Protein AF-A0A269PH01-F1 (afdb_monomer_lite)

Secondary structure (DSSP, 8-state):
--HHHHHHHHHHSTT-EEEEEETTEEEEE-SS-EEEEEE-SSSEEEEEE-TTS-EEEEEEE-SSHHHHHHHHHHT--

Structure (mmCIF, N/CA/C/O backbone):
data_AF-A0A269PH01-F1
#
_entry.id   AF-A0A269PH01-F1
#
loop_
_atom_site.group_PDB
_atom_site.id
_atom_site.type_symbol
_atom_site.label_atom_id
_atom_site.label_alt_id
_atom_site.label_comp_id
_atom_site.label_asym_id
_atom_site.label_entity_id
_atom_site.label_seq_id
_atom_site.pdbx_PDB_ins_code
_atom_site.Cartn_x
_atom_site.Cartn_y
_atom_site.Cartn_z
_atom_site.occupancy
_atom_site.B_iso_or_equiv
_atom_site.auth_seq_id
_atom_site.auth_comp_id
_atom_site.auth_asym_id
_atom_site.auth_atom_id
_atom_site.pdbx_PDB_model_num
ATOM 1 N N . MET A 1 1 ? 11.357 1.839 -9.411 1.00 58.00 1 MET A N 1
ATOM 2 C CA . MET A 1 1 ? 11.140 2.341 -8.033 1.00 58.00 1 MET A CA 1
ATOM 3 C C . MET A 1 1 ? 10.740 1.147 -7.172 1.00 58.00 1 MET A C 1
ATOM 5 O O . MET A 1 1 ? 10.009 0.300 -7.655 1.00 58.00 1 MET A O 1
ATOM 9 N N . ASP A 1 2 ? 11.345 0.982 -5.995 1.00 70.88 2 ASP A N 1
ATOM 10 C CA . ASP A 1 2 ? 11.339 -0.293 -5.255 1.00 70.88 2 ASP A CA 1
ATOM 11 C C . ASP A 1 2 ? 10.221 -0.334 -4.196 1.00 70.88 2 ASP A C 1
ATOM 13 O O . ASP A 1 2 ? 10.084 0.587 -3.383 1.00 70.88 2 ASP A O 1
ATOM 17 N N . PHE A 1 3 ? 9.453 -1.427 -4.164 1.00 74.81 3 PHE A N 1
ATOM 18 C CA . PHE A 1 3 ? 8.468 -1.716 -3.122 1.00 74.81 3 PHE A CA 1
ATOM 19 C C . PHE A 1 3 ? 9.060 -1.657 -1.707 1.00 74.81 3 PHE A C 1
ATOM 21 O O . PHE A 1 3 ? 8.346 -1.301 -0.771 1.00 74.81 3 PHE A O 1
ATOM 28 N N . GLN A 1 4 ? 10.354 -1.929 -1.521 1.00 76.75 4 GLN A N 1
ATOM 29 C CA . GLN A 1 4 ? 11.027 -1.770 -0.225 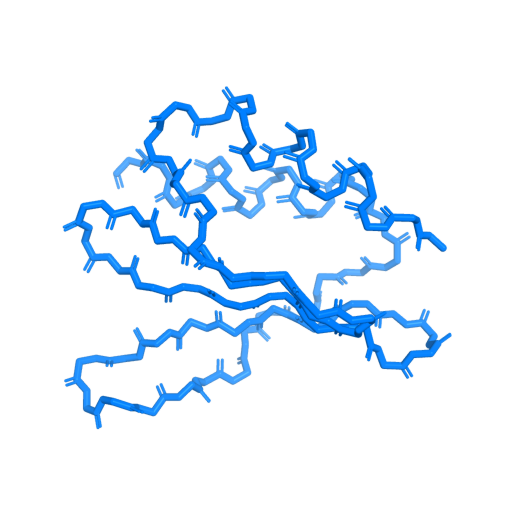1.00 76.75 4 GLN A CA 1
ATOM 30 C C . GLN A 1 4 ? 10.936 -0.339 0.323 1.00 76.75 4 GLN A C 1
ATOM 32 O O . GLN A 1 4 ? 10.734 -0.148 1.522 1.00 76.75 4 GLN A O 1
ATOM 37 N N . LEU A 1 5 ? 11.006 0.676 -0.539 1.00 75.12 5 LEU A N 1
ATOM 38 C CA . LEU A 1 5 ? 10.916 2.081 -0.125 1.00 75.12 5 LEU A CA 1
ATOM 39 C C . LEU A 1 5 ? 9.487 2.443 0.290 1.00 75.12 5 LEU A C 1
ATOM 41 O O . LEU A 1 5 ? 9.285 3.129 1.291 1.00 75.12 5 LEU A O 1
ATOM 45 N N . ILE A 1 6 ? 8.496 1.907 -0.424 1.00 76.19 6 ILE A N 1
ATOM 46 C CA . ILE A 1 6 ? 7.073 2.050 -0.090 1.00 76.19 6 ILE A CA 1
ATOM 47 C C . ILE A 1 6 ? 6.779 1.382 1.258 1.00 76.19 6 ILE A C 1
ATOM 49 O O . ILE A 1 6 ? 6.102 1.964 2.104 1.00 76.19 6 ILE A O 1
ATOM 53 N N . LYS A 1 7 ? 7.351 0.201 1.515 1.00 81.25 7 LYS A N 1
ATOM 54 C CA . LYS A 1 7 ? 7.232 -0.475 2.816 1.00 81.25 7 LYS A CA 1
ATOM 55 C C . LYS A 1 7 ? 7.818 0.346 3.944 1.00 81.25 7 LYS A C 1
ATOM 57 O O . LYS A 1 7 ? 7.185 0.460 4.988 1.00 81.25 7 LYS A O 1
ATOM 62 N N . THR A 1 8 ? 8.995 0.924 3.738 1.00 80.31 8 THR A N 1
ATOM 63 C CA . THR A 1 8 ? 9.627 1.797 4.730 1.00 80.31 8 THR A CA 1
ATOM 64 C C . THR A 1 8 ? 8.749 3.015 5.019 1.00 80.31 8 THR A C 1
ATOM 66 O O . THR A 1 8 ? 8.484 3.297 6.183 1.00 80.31 8 THR A O 1
ATOM 69 N N . ALA A 1 9 ? 8.198 3.668 3.991 1.00 76.81 9 ALA A N 1
ATOM 70 C CA . ALA A 1 9 ? 7.263 4.787 4.147 1.00 76.81 9 ALA A CA 1
ATOM 71 C C . ALA A 1 9 ? 6.005 4.415 4.955 1.00 76.81 9 ALA A C 1
ATOM 73 O O . ALA A 1 9 ? 5.593 5.161 5.845 1.00 76.81 9 ALA A O 1
ATOM 74 N N . ILE A 1 10 ? 5.417 3.246 4.679 1.00 78.38 10 ILE A N 1
ATOM 75 C CA . ILE A 1 10 ? 4.247 2.742 5.412 1.00 78.38 10 ILE A CA 1
ATOM 76 C C . ILE A 1 10 ? 4.621 2.430 6.867 1.00 78.38 10 ILE A C 1
ATOM 78 O O . ILE A 1 10 ? 3.928 2.872 7.775 1.00 78.38 10 ILE A O 1
ATOM 82 N N . LYS A 1 11 ? 5.733 1.720 7.099 1.00 78.62 11 LYS A N 1
ATOM 83 C CA . LYS A 1 11 ? 6.181 1.295 8.438 1.00 78.62 11 LYS A CA 1
ATOM 84 C C . LYS A 1 11 ? 6.623 2.451 9.335 1.00 78.62 11 LYS A C 1
ATOM 86 O O . LYS A 1 11 ? 6.459 2.358 10.546 1.00 78.62 11 LYS A O 1
ATOM 91 N N . ILE A 1 12 ? 7.171 3.527 8.764 1.00 77.62 12 ILE A N 1
ATOM 92 C CA . ILE A 1 12 ? 7.503 4.751 9.513 1.00 77.62 12 ILE A CA 1
ATOM 93 C C . ILE A 1 12 ? 6.237 5.374 10.116 1.00 77.62 12 ILE A C 1
ATOM 95 O O . ILE A 1 12 ? 6.301 6.018 11.162 1.00 77.62 12 ILE A O 1
ATOM 99 N N . ASN A 1 13 ? 5.078 5.175 9.486 1.00 69.06 13 ASN A N 1
ATOM 100 C CA . ASN A 1 13 ? 3.814 5.688 9.979 1.00 69.06 13 ASN A CA 1
ATOM 101 C C . ASN A 1 13 ? 3.100 4.614 10.816 1.00 69.06 13 ASN A C 1
ATOM 103 O O . ASN A 1 13 ? 2.362 3.784 10.292 1.00 69.06 13 ASN A O 1
ATOM 107 N N . SER A 1 14 ? 3.323 4.646 12.132 1.00 63.84 14 SER A N 1
ATOM 108 C CA . SER A 1 14 ? 2.885 3.636 13.116 1.00 63.84 14 SER A CA 1
ATOM 109 C C . SER A 1 14 ? 1.383 3.316 13.125 1.00 63.84 14 SER A C 1
ATOM 111 O O . SER A 1 14 ? 0.971 2.294 13.668 1.00 63.84 14 SER A O 1
ATOM 113 N N . SER A 1 15 ? 0.558 4.162 12.509 1.00 78.44 15 SER A N 1
ATOM 114 C CA . SER A 1 15 ? -0.880 3.948 12.335 1.00 78.44 15 SER A CA 1
ATOM 115 C C . SER A 1 15 ? -1.234 2.971 11.206 1.00 78.44 15 SER A C 1
ATOM 117 O O . SER A 1 15 ? -2.389 2.552 11.115 1.00 78.44 15 SER A O 1
ATOM 119 N N . HIS A 1 16 ? -0.277 2.605 10.347 1.00 81.00 16 HIS A N 1
ATOM 120 C CA . HIS A 1 16 ? -0.503 1.768 9.173 1.00 81.00 16 HIS A CA 1
ATOM 121 C C . HIS A 1 16 ? 0.169 0.395 9.316 1.00 81.00 16 HIS A C 1
ATOM 123 O O . HIS A 1 16 ? 1.374 0.275 9.518 1.00 81.00 16 HIS A O 1
ATOM 129 N N . LEU A 1 17 ? -0.623 -0.663 9.151 1.00 86.38 17 LEU A N 1
ATOM 130 C CA . LEU A 1 17 ? -0.196 -2.057 9.188 1.00 86.38 17 LEU A CA 1
ATOM 131 C C . LEU A 1 17 ? -0.276 -2.668 7.788 1.00 86.38 17 LEU A C 1
ATOM 133 O O . LEU A 1 17 ? -1.343 -2.675 7.169 1.00 86.38 17 LEU A O 1
ATOM 137 N N . ILE A 1 18 ? 0.829 -3.238 7.310 1.00 87.06 18 ILE A N 1
ATOM 138 C CA . ILE A 1 18 ? 0.841 -4.026 6.073 1.00 87.06 18 ILE A CA 1
ATOM 139 C C . ILE A 1 18 ? 0.109 -5.348 6.316 1.00 87.06 18 ILE A C 1
ATOM 141 O O . ILE A 1 18 ? 0.352 -6.040 7.300 1.00 87.06 18 ILE A O 1
ATOM 145 N N . THR A 1 19 ? -0.814 -5.678 5.418 1.00 87.38 19 THR A N 1
ATOM 146 C CA . THR A 1 19 ? -1.696 -6.853 5.520 1.00 87.38 19 THR A CA 1
ATOM 147 C C . THR A 1 19 ? -1.403 -7.924 4.479 1.00 87.38 19 THR A C 1
ATOM 149 O O . THR A 1 19 ? -1.715 -9.085 4.712 1.00 87.38 19 THR A O 1
ATOM 152 N N . SER A 1 20 ? -0.844 -7.551 3.328 1.00 86.62 20 SER A N 1
ATOM 153 C CA . SER A 1 20 ? -0.502 -8.475 2.246 1.00 86.62 20 SER A CA 1
ATOM 154 C C . SER A 1 20 ? 0.486 -7.796 1.298 1.00 86.62 20 SER A C 1
ATOM 156 O O . SER A 1 20 ? 0.403 -6.586 1.072 1.00 86.62 20 SER A O 1
ATOM 158 N N . GLU A 1 21 ? 1.430 -8.575 0.778 1.00 87.56 21 GLU A N 1
ATOM 159 C CA . GLU A 1 21 ? 2.432 -8.147 -0.197 1.00 87.56 21 GLU A CA 1
ATOM 160 C C . GLU A 1 21 ? 2.468 -9.173 -1.334 1.00 87.56 21 GLU A C 1
ATOM 162 O O . GLU A 1 21 ? 2.627 -10.365 -1.081 1.00 87.56 21 GLU A O 1
ATOM 167 N N . ASP A 1 22 ? 2.351 -8.694 -2.567 1.00 84.25 22 ASP A N 1
ATOM 168 C CA . ASP A 1 22 ? 2.508 -9.455 -3.803 1.00 84.25 22 ASP A CA 1
ATOM 169 C C . ASP A 1 22 ? 3.608 -8.809 -4.658 1.00 84.25 22 ASP A C 1
ATOM 171 O O . ASP A 1 22 ? 4.010 -7.668 -4.429 1.00 84.25 22 ASP A O 1
ATOM 175 N N . LYS A 1 23 ? 4.055 -9.500 -5.715 1.00 79.88 23 LYS A N 1
ATOM 176 C CA . LYS A 1 23 ? 5.099 -8.999 -6.634 1.00 79.88 23 LYS A CA 1
ATOM 177 C C . LYS A 1 23 ? 4.802 -7.624 -7.247 1.00 79.88 23 LYS A C 1
ATOM 179 O O . LYS A 1 23 ? 5.729 -6.954 -7.679 1.00 79.88 23 LYS A O 1
ATOM 184 N N . GLN A 1 24 ? 3.529 -7.240 -7.320 1.00 83.12 24 GLN A N 1
ATOM 185 C CA . GLN A 1 24 ? 3.067 -5.995 -7.936 1.00 83.12 24 GLN A CA 1
ATOM 186 C C . GLN A 1 24 ? 2.126 -5.198 -7.031 1.00 83.12 24 GLN A C 1
ATOM 188 O O . GLN A 1 24 ? 1.550 -4.212 -7.485 1.00 83.12 24 GLN A O 1
ATOM 193 N N . SER A 1 25 ? 1.929 -5.583 -5.765 1.00 85.19 25 SER A N 1
ATOM 194 C CA . SER A 1 25 ? 1.085 -4.782 -4.877 1.00 85.19 25 SER A CA 1
ATOM 195 C C . SER A 1 25 ? 1.427 -4.914 -3.399 1.00 85.19 25 SER A C 1
ATOM 197 O O . SER A 1 25 ? 1.84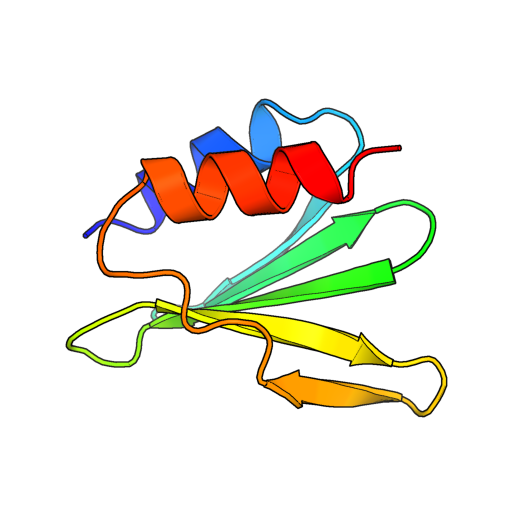5 -5.967 -2.933 1.00 85.19 25 SER A O 1
ATOM 199 N N . ILE A 1 26 ? 1.201 -3.846 -2.640 1.00 87.38 26 ILE A N 1
ATOM 200 C CA . ILE A 1 26 ? 1.234 -3.838 -1.178 1.00 87.38 26 ILE A CA 1
ATOM 201 C C . ILE A 1 26 ? -0.132 -3.393 -0.688 1.00 87.38 26 ILE A C 1
ATOM 203 O O . ILE A 1 26 ? -0.577 -2.288 -0.992 1.00 87.38 26 ILE A O 1
ATOM 207 N N . ARG A 1 27 ? -0.782 -4.217 0.126 1.00 87.31 27 ARG A N 1
ATOM 208 C CA . ARG A 1 27 ? -2.039 -3.881 0.799 1.00 87.31 27 ARG A CA 1
ATOM 209 C C . ARG A 1 27 ? -1.769 -3.590 2.258 1.00 87.31 27 ARG A C 1
ATOM 211 O O . ARG A 1 27 ? -1.171 -4.402 2.965 1.00 87.31 27 ARG A O 1
ATOM 218 N N . PHE A 1 28 ? -2.268 -2.469 2.744 1.00 87.88 28 PHE A N 1
ATOM 219 C CA . PHE A 1 28 ? -2.099 -2.055 4.130 1.00 87.88 28 PHE A CA 1
ATOM 220 C C . PHE A 1 28 ? -3.359 -1.385 4.652 1.00 87.88 28 PHE A C 1
ATOM 222 O O . PHE A 1 28 ? -4.245 -1.015 3.891 1.00 87.88 28 PHE A O 1
ATOM 229 N N . LYS A 1 29 ? -3.485 -1.257 5.964 1.00 86.62 29 LYS A N 1
ATOM 230 C CA . LYS A 1 29 ? -4.654 -0.650 6.601 1.00 86.62 29 LYS A CA 1
ATOM 231 C C . LYS A 1 29 ? -4.234 0.230 7.759 1.00 86.62 29 LYS A C 1
ATOM 233 O O . LYS A 1 29 ? -3.208 -0.029 8.372 1.00 86.62 29 LYS A O 1
ATOM 238 N N . ASN A 1 30 ? -5.056 1.212 8.081 1.00 85.19 30 ASN A N 1
ATOM 239 C CA . ASN A 1 30 ? -5.045 1.858 9.386 1.00 85.19 30 ASN A CA 1
ATOM 240 C C . ASN A 1 30 ? -6.349 1.527 10.131 1.00 85.19 30 ASN A C 1
ATOM 242 O O . ASN A 1 30 ? -7.153 0.721 9.656 1.00 85.19 30 ASN A O 1
ATOM 246 N N . ASN A 1 31 ? -6.563 2.133 11.300 1.00 79.75 31 ASN A N 1
ATOM 247 C CA . ASN A 1 31 ? -7.759 1.881 12.116 1.00 79.75 31 ASN A CA 1
ATOM 248 C C . ASN A 1 31 ? -9.078 2.283 11.430 1.00 79.75 31 ASN A C 1
ATOM 250 O O . ASN A 1 31 ? -10.133 1.807 11.835 1.00 79.75 31 ASN A O 1
ATOM 254 N N . LYS A 1 32 ? -9.028 3.148 10.411 1.00 78.69 32 LYS A N 1
ATOM 255 C CA . LYS A 1 32 ? -10.209 3.712 9.741 1.00 78.69 32 LYS A CA 1
ATOM 256 C C . LYS A 1 32 ? -10.462 3.081 8.365 1.00 78.69 32 LYS A C 1
ATOM 258 O O . LYS A 1 32 ? -11.607 2.906 7.973 1.00 78.69 32 LYS A O 1
ATOM 263 N N . THR A 1 33 ? -9.403 2.725 7.637 1.00 81.81 33 THR A N 1
ATOM 264 C CA . THR A 1 33 ? -9.449 2.496 6.187 1.00 81.81 33 THR A CA 1
ATOM 265 C C . THR A 1 33 ? -8.418 1.461 5.733 1.00 81.81 33 THR A C 1
ATOM 267 O O . THR A 1 33 ? -7.367 1.283 6.352 1.00 81.81 33 THR A O 1
ATOM 270 N N . ARG A 1 34 ? -8.695 0.786 4.608 1.00 85.06 34 ARG A N 1
ATOM 271 C CA . ARG A 1 34 ? -7.727 -0.077 3.908 1.00 85.06 34 ARG A CA 1
ATOM 272 C C . ARG A 1 34 ? -7.226 0.588 2.631 1.00 85.06 34 ARG A C 1
ATOM 274 O O . ARG A 1 34 ? -7.962 1.303 1.959 1.00 85.06 34 ARG A O 1
ATOM 281 N N . PHE A 1 35 ? -5.986 0.303 2.282 1.00 84.44 35 PHE A N 1
ATOM 282 C CA . PHE A 1 35 ? -5.266 0.864 1.155 1.00 84.44 35 PHE A CA 1
ATOM 283 C C . PHE A 1 35 ? -4.553 -0.238 0.375 1.00 84.44 35 PHE A C 1
ATOM 285 O O . PHE A 1 35 ? -4.202 -1.286 0.922 1.00 84.44 35 PHE A O 1
ATOM 292 N N . ALA A 1 36 ? -4.306 0.014 -0.903 1.00 85.75 36 ALA A N 1
ATOM 293 C CA . ALA A 1 36 ? -3.421 -0.798 -1.721 1.00 85.75 36 ALA A CA 1
ATOM 294 C C . ALA A 1 36 ? -2.526 0.111 -2.557 1.00 85.75 36 ALA A C 1
ATOM 296 O O . ALA A 1 36 ? -2.975 1.147 -3.026 1.00 85.75 36 ALA A O 1
ATOM 297 N N . VAL A 1 37 ? -1.273 -0.265 -2.752 1.00 84.44 37 VAL A N 1
ATOM 298 C CA . VAL A 1 37 ? -0.368 0.366 -3.709 1.00 84.44 37 VAL A CA 1
ATOM 299 C C . VAL A 1 37 ? 0.013 -0.695 -4.721 1.00 84.44 37 VAL A C 1
ATOM 301 O O . VAL A 1 37 ? 0.536 -1.728 -4.322 1.00 84.44 37 VAL A O 1
ATOM 304 N N . CYS A 1 38 ? -0.264 -0.463 -5.998 1.00 83.69 38 CYS A N 1
ATOM 305 C CA . CYS A 1 38 ? 0.025 -1.390 -7.084 1.00 83.69 38 CYS A CA 1
ATOM 306 C C . CYS A 1 38 ? 1.047 -0.781 -8.043 1.00 83.69 38 CYS A C 1
ATOM 308 O O . CYS A 1 38 ? 0.938 0.394 -8.394 1.00 83.69 38 CYS A O 1
ATOM 310 N N . ASP A 1 39 ? 2.005 -1.588 -8.476 1.00 83.31 39 ASP A N 1
ATOM 311 C CA . ASP A 1 39 ? 2.935 -1.251 -9.550 1.00 83.31 39 ASP A CA 1
ATOM 312 C C . ASP A 1 39 ? 2.244 -1.451 -10.902 1.00 83.31 39 ASP A C 1
ATOM 314 O O . ASP A 1 39 ? 1.622 -2.488 -11.134 1.00 83.31 39 ASP A O 1
ATOM 318 N N . ASN A 1 40 ? 2.331 -0.449 -11.775 1.00 77.25 40 ASN A N 1
ATOM 319 C CA . ASN A 1 40 ? 1.802 -0.491 -13.136 1.00 77.25 40 ASN A CA 1
ATOM 320 C C . ASN A 1 40 ? 2.920 -0.526 -14.199 1.00 77.25 40 ASN A C 1
ATOM 322 O O . ASN A 1 40 ? 2.671 -0.213 -15.360 1.00 77.25 40 ASN A O 1
ATOM 326 N N . GLY A 1 41 ? 4.161 -0.834 -13.810 1.00 73.56 41 GLY A N 1
ATOM 327 C CA . GLY A 1 41 ? 5.337 -0.924 -14.683 1.00 73.56 41 GLY A CA 1
ATOM 328 C C . GLY A 1 41 ? 6.056 0.409 -14.908 1.00 73.56 41 GLY A C 1
ATOM 329 O O . GLY A 1 41 ? 7.281 0.436 -14.986 1.00 73.56 41 GLY A O 1
ATOM 330 N N . GLU A 1 42 ? 5.318 1.519 -14.956 1.00 73.19 42 GLU A N 1
ATOM 331 C CA . GLU A 1 42 ? 5.880 2.871 -15.121 1.00 73.19 42 GLU A CA 1
ATOM 332 C C . GLU A 1 42 ? 5.749 3.739 -13.861 1.00 73.19 42 GLU A C 1
ATOM 334 O O . GLU A 1 42 ? 6.552 4.638 -13.620 1.00 73.19 42 GLU A O 1
ATOM 339 N N . TYR A 1 43 ? 4.720 3.493 -13.052 1.00 73.25 43 TYR A N 1
ATOM 340 C CA . TYR A 1 43 ? 4.392 4.270 -11.859 1.00 73.25 43 TYR A CA 1
ATOM 341 C C . TYR A 1 43 ? 3.577 3.426 -10.877 1.00 73.25 43 TYR A C 1
ATOM 343 O O . TYR A 1 43 ? 3.083 2.349 -11.214 1.00 73.25 43 TYR A O 1
ATOM 351 N N . PHE A 1 44 ? 3.391 3.952 -9.665 1.00 76.69 44 PHE A N 1
ATOM 352 C CA . PHE A 1 44 ? 2.572 3.318 -8.639 1.00 76.69 44 PHE A CA 1
ATOM 353 C C . PHE A 1 44 ? 1.183 3.945 -8.578 1.00 76.69 44 PHE A C 1
ATOM 355 O O . PHE A 1 44 ? 1.023 5.160 -8.470 1.00 76.69 44 PHE A O 1
ATOM 362 N N . ASN A 1 45 ? 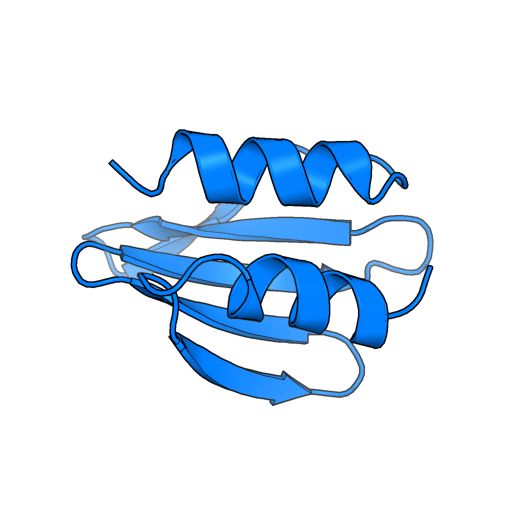0.161 3.101 -8.591 1.00 78.88 45 ASN A N 1
ATOM 363 C CA . ASN A 1 45 ? -1.204 3.507 -8.301 1.00 78.88 45 ASN A CA 1
ATOM 364 C C . ASN A 1 45 ? -1.525 3.197 -6.854 1.00 78.88 45 ASN A C 1
ATOM 366 O O . ASN A 1 45 ? -1.281 2.089 -6.385 1.00 78.88 45 ASN A O 1
ATOM 370 N N . MET A 1 46 ? -2.124 4.153 -6.159 1.00 79.69 46 MET A N 1
ATOM 371 C CA . MET A 1 46 ? -2.645 3.911 -4.828 1.00 79.69 46 MET A CA 1
ATOM 372 C C . MET A 1 46 ? -4.158 3.839 -4.868 1.00 79.69 46 MET A C 1
ATOM 374 O O . MET A 1 46 ? -4.799 4.622 -5.551 1.00 79.69 46 MET A O 1
ATOM 378 N N . TYR A 1 47 ? -4.724 2.920 -4.109 1.00 81.06 47 TYR A N 1
ATOM 379 C CA . TYR A 1 47 ? -6.145 2.675 -4.005 1.00 81.06 47 TYR A CA 1
ATOM 380 C C . TYR A 1 47 ? -6.564 2.785 -2.552 1.00 81.06 47 TYR A C 1
ATOM 382 O O . TYR A 1 47 ? -5.852 2.342 -1.647 1.00 81.06 47 TYR A O 1
ATOM 390 N N . GLN A 1 48 ? -7.745 3.348 -2.334 1.00 83.06 48 GLN A N 1
ATOM 391 C CA . GLN A 1 48 ? -8.388 3.384 -1.030 1.00 83.06 48 GLN A CA 1
ATOM 392 C C . GLN A 1 48 ? -9.650 2.528 -1.090 1.00 83.06 48 GLN A C 1
ATOM 394 O O . GLN A 1 48 ? -10.490 2.715 -1.973 1.00 83.06 48 GLN A O 1
ATOM 399 N N . LEU A 1 49 ? -9.784 1.592 -0.153 1.00 79.69 49 LEU A N 1
ATOM 400 C CA . LEU A 1 49 ? -11.011 0.832 0.014 1.00 79.69 49 LEU A CA 1
ATOM 401 C C . LEU A 1 49 ? -12.075 1.756 0.602 1.00 79.69 49 LEU A C 1
ATOM 403 O O . LEU A 1 49 ? -11.904 2.306 1.691 1.00 79.69 49 LEU A O 1
ATOM 407 N N . THR A 1 50 ? -13.162 1.922 -0.134 1.00 74.56 50 THR A N 1
ATOM 408 C CA . THR A 1 50 ? -14.348 2.639 0.333 1.00 74.56 50 THR A CA 1
ATOM 409 C C . THR A 1 50 ? -15.187 1.765 1.258 1.00 74.56 50 THR A C 1
ATOM 411 O O . THR A 1 50 ? -15.081 0.539 1.245 1.00 74.56 50 THR A O 1
ATOM 414 N N . GLU A 1 51 ? -16.091 2.388 2.011 1.00 69.62 51 GLU A N 1
ATOM 415 C CA . GLU A 1 51 ? -17.068 1.693 2.864 1.00 69.62 51 GLU A CA 1
ATOM 416 C C . GLU A 1 51 ? -17.950 0.704 2.083 1.00 69.62 51 GLU A C 1
ATOM 418 O O . GLU A 1 51 ? -18.428 -0.280 2.635 1.00 69.62 51 GLU A O 1
ATOM 423 N N . LYS A 1 52 ? -18.107 0.917 0.769 1.00 70.88 52 LYS A N 1
ATOM 424 C CA . LYS A 1 52 ? -18.847 0.032 -0.142 1.00 70.88 52 LYS A CA 1
ATOM 425 C C . LYS A 1 52 ? -18.026 -1.165 -0.642 1.00 70.88 52 LYS A C 1
ATOM 427 O O . LYS A 1 52 ? -18.481 -1.887 -1.522 1.00 70.88 52 LYS A O 1
ATOM 432 N N . GLY A 1 53 ? -16.805 -1.358 -0.138 1.00 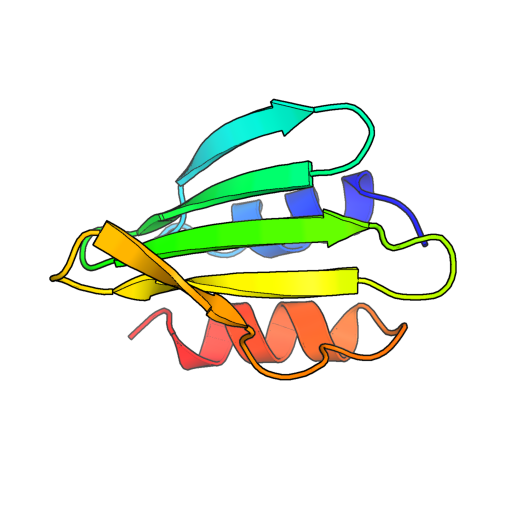66.75 53 GLY A N 1
ATOM 433 C CA . GLY A 1 53 ? -15.918 -2.450 -0.548 1.00 66.75 53 GLY A CA 1
ATOM 434 C C . GLY A 1 53 ? -15.257 -2.251 -1.916 1.00 66.75 53 GLY A C 1
ATOM 435 O O . GLY A 1 53 ? -14.627 -3.172 -2.428 1.00 66.75 53 GLY A O 1
ATOM 436 N N . VAL A 1 54 ? -15.368 -1.057 -2.506 1.00 69.38 54 VAL A N 1
ATOM 437 C CA . VAL A 1 54 ? -14.768 -0.729 -3.806 1.00 69.38 54 VAL A CA 1
ATOM 438 C C . VAL A 1 54 ? -13.441 -0.016 -3.590 1.00 69.38 54 VAL A C 1
ATOM 440 O O . VAL A 1 54 ? -13.380 0.966 -2.847 1.00 69.38 54 VAL A O 1
ATOM 443 N N . PHE A 1 55 ? -12.387 -0.489 -4.253 1.00 68.06 55 PHE A N 1
ATOM 444 C CA . PHE A 1 55 ? -11.119 0.225 -4.343 1.00 68.06 55 PHE A CA 1
ATOM 445 C C . PHE A 1 55 ? -11.251 1.339 -5.375 1.00 68.06 55 PHE A C 1
ATOM 447 O O . PHE A 1 55 ? -11.275 1.078 -6.576 1.00 68.06 55 PHE A O 1
ATOM 454 N N . LEU A 1 56 ? -11.352 2.583 -4.912 1.00 65.31 56 LEU A N 1
ATOM 455 C CA . LEU A 1 56 ? -11.300 3.717 -5.827 1.00 65.31 56 LEU A CA 1
ATOM 456 C C . LEU A 1 56 ? -9.842 3.985 -6.206 1.00 65.31 56 LEU A C 1
ATOM 458 O O . LEU A 1 56 ? -8.988 3.955 -5.307 1.00 65.31 56 LEU A O 1
ATOM 462 N N . PRO A 1 57 ? -9.544 4.244 -7.498 1.00 63.72 57 PRO A N 1
ATOM 463 C CA . PRO A 1 57 ? -8.236 4.740 -7.891 1.00 63.72 57 PRO A CA 1
ATOM 464 C C . PRO A 1 57 ? -8.004 6.037 -7.122 1.00 63.72 57 PRO A C 1
ATOM 466 O O . PRO A 1 57 ? -8.743 7.012 -7.250 1.00 63.72 57 PRO A O 1
ATOM 469 N N . GLY A 1 58 ? -7.028 6.000 -6.228 1.00 62.38 58 GLY A N 1
ATOM 470 C CA . GLY A 1 58 ? -6.560 7.174 -5.523 1.00 62.38 58 GLY A CA 1
ATOM 471 C C . GLY A 1 58 ? -5.797 8.090 -6.471 1.00 62.38 58 GLY A C 1
ATOM 472 O O . GLY A 1 58 ? -5.712 7.869 -7.680 1.00 62.38 58 GLY A O 1
ATOM 473 N N . SER A 1 59 ? -5.217 9.144 -5.905 1.00 59.81 59 SER A N 1
ATOM 474 C CA . SER A 1 59 ? -4.316 10.022 -6.644 1.00 59.81 59 SER A CA 1
ATOM 475 C C . SER A 1 59 ? -3.227 9.189 -7.319 1.00 59.81 59 SER A C 1
ATOM 477 O O . SER A 1 59 ? -2.665 8.301 -6.675 1.00 59.81 59 SER A O 1
ATOM 479 N N . LYS A 1 60 ? -2.907 9.490 -8.587 1.00 60.34 60 LYS A N 1
ATOM 480 C CA . LYS A 1 60 ? -1.669 9.021 -9.218 1.00 60.34 60 LYS A CA 1
ATOM 481 C C . LYS A 1 60 ? -0.535 9.530 -8.342 1.00 60.34 60 LYS A C 1
ATOM 483 O O . LYS A 1 60 ? -0.197 10.713 -8.363 1.00 60.34 60 LYS A O 1
ATOM 488 N N . ILE A 1 61 ? -0.033 8.661 -7.480 1.00 58.84 61 ILE A N 1
ATOM 489 C CA . ILE A 1 61 ? 1.121 8.974 -6.667 1.00 58.84 61 ILE A CA 1
ATOM 490 C C . ILE A 1 61 ? 2.249 8.834 -7.663 1.00 58.84 61 ILE A C 1
ATOM 492 O O . ILE A 1 61 ? 2.486 7.738 -8.157 1.00 58.84 61 ILE A O 1
ATOM 496 N N . GLY A 1 62 ? 2.814 9.966 -8.082 1.00 52.72 62 GLY A N 1
ATOM 497 C CA . GLY A 1 62 ? 3.871 9.976 -9.082 1.00 52.72 62 GLY A CA 1
ATOM 498 C C . GLY A 1 62 ? 4.971 8.959 -8.768 1.00 52.72 62 GLY A C 1
ATOM 499 O O . GLY A 1 62 ? 5.057 8.388 -7.681 1.00 52.72 62 GLY A O 1
ATOM 500 N N . ASP A 1 63 ? 5.865 8.792 -9.719 1.00 56.75 63 ASP A N 1
ATOM 501 C CA . ASP A 1 63 ? 7.105 8.015 -9.672 1.00 56.75 63 ASP A CA 1
ATOM 502 C C . ASP A 1 63 ? 8.092 8.414 -8.545 1.00 56.75 63 ASP A C 1
ATOM 504 O O . ASP A 1 63 ? 9.248 7.992 -8.550 1.00 56.75 63 ASP A O 1
ATOM 508 N N . SER A 1 64 ? 7.662 9.198 -7.546 1.00 60.53 64 SER A N 1
ATOM 509 C CA . SER A 1 64 ? 8.488 9.677 -6.442 1.00 60.53 64 SER A CA 1
ATOM 510 C C . SER A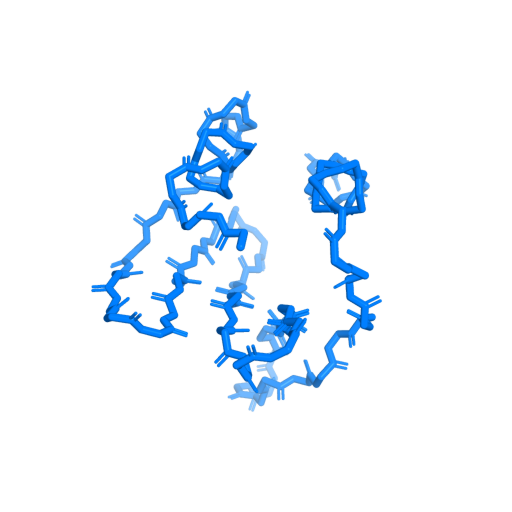 1 64 ? 8.018 9.177 -5.069 1.00 60.53 64 SER A C 1
ATOM 512 O O . SER A 1 64 ? 6.844 9.231 -4.692 1.00 60.53 64 SER A O 1
ATOM 514 N N . ILE A 1 65 ? 8.990 8.763 -4.255 1.00 64.88 65 ILE A N 1
ATOM 515 C CA . ILE A 1 65 ? 8.824 8.362 -2.845 1.00 64.88 65 ILE A CA 1
ATOM 516 C C . ILE A 1 65 ? 8.203 9.486 -2.006 1.00 64.88 65 ILE A C 1
ATOM 518 O O . ILE A 1 65 ? 7.445 9.225 -1.069 1.00 64.88 65 ILE A O 1
ATOM 522 N N . GLN A 1 66 ? 8.492 10.743 -2.353 1.00 67.56 66 GLN A N 1
ATOM 523 C CA . GLN A 1 66 ? 7.950 11.921 -1.681 1.00 67.56 66 GLN A CA 1
ATOM 524 C C . GLN A 1 66 ? 6.418 11.938 -1.751 1.00 67.56 66 GLN A C 1
ATOM 526 O O . GLN A 1 66 ? 5.750 12.229 -0.758 1.00 67.56 66 GLN A O 1
ATOM 531 N N . SER A 1 67 ? 5.855 11.565 -2.902 1.00 67.69 67 SER A N 1
ATOM 532 C CA . SER A 1 67 ? 4.411 11.500 -3.119 1.00 67.69 67 SER A CA 1
ATOM 533 C C . SER A 1 67 ? 3.761 10.410 -2.253 1.00 67.69 67 SER A C 1
ATOM 535 O O . SER A 1 67 ? 2.705 10.651 -1.666 1.00 67.69 67 SER A O 1
ATOM 537 N N . VAL A 1 68 ? 4.413 9.248 -2.098 1.00 66.56 68 VAL A N 1
ATOM 538 C CA . VAL A 1 68 ? 3.946 8.158 -1.216 1.00 66.56 68 VAL A CA 1
ATOM 539 C C . VAL A 1 68 ? 3.987 8.601 0.248 1.00 66.56 68 VAL A C 1
ATOM 541 O O . VAL A 1 68 ? 2.994 8.47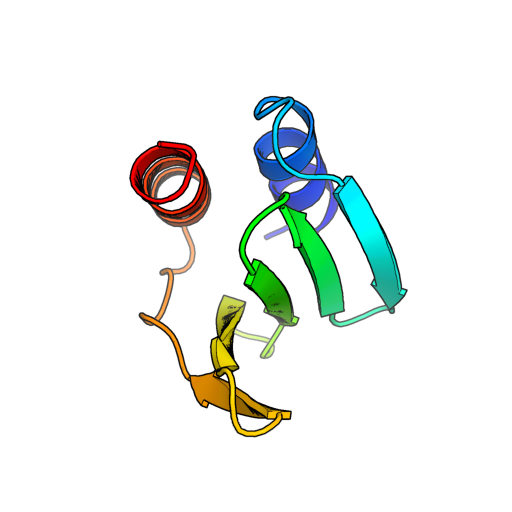7 0.962 1.00 66.56 68 VAL A O 1
ATOM 544 N N . ASN A 1 69 ? 5.100 9.188 0.690 1.00 69.06 69 ASN A N 1
ATOM 545 C CA . ASN A 1 69 ? 5.253 9.690 2.057 1.00 69.06 69 ASN A CA 1
ATOM 546 C C . ASN A 1 69 ? 4.214 10.764 2.404 1.00 69.06 69 ASN A C 1
ATOM 548 O O . ASN A 1 69 ? 3.603 10.708 3.472 1.00 69.06 69 ASN A O 1
ATOM 552 N N . ASN A 1 70 ? 3.988 11.724 1.506 1.00 70.75 70 ASN A N 1
ATOM 553 C CA . ASN A 1 70 ? 2.999 12.781 1.709 1.00 70.75 70 ASN A CA 1
ATOM 554 C C . ASN A 1 70 ? 1.581 12.213 1.801 1.00 70.75 70 ASN A C 1
ATOM 556 O O . ASN A 1 70 ? 0.812 12.645 2.658 1.00 70.75 70 ASN A O 1
ATOM 560 N N . PHE A 1 71 ? 1.245 11.213 0.982 1.00 67.62 71 PHE A N 1
ATOM 561 C CA . PHE A 1 71 ? -0.054 10.548 1.050 1.00 67.62 71 PHE A CA 1
ATOM 562 C C . PHE A 1 71 ? -0.266 9.853 2.396 1.00 67.62 71 PHE A C 1
ATOM 564 O O . PHE A 1 71 ? -1.308 10.042 3.029 1.00 67.62 71 PHE A O 1
ATOM 571 N N . VAL A 1 72 ? 0.709 9.048 2.833 1.00 66.19 72 VAL A N 1
ATOM 572 C CA . VAL A 1 72 ? 0.603 8.292 4.090 1.00 66.19 72 VAL A CA 1
ATOM 573 C C . VAL A 1 72 ? 0.521 9.261 5.275 1.00 66.19 72 VAL A C 1
ATOM 575 O O . VAL A 1 72 ? -0.306 9.068 6.162 1.00 66.19 72 VAL A O 1
ATOM 578 N N . LYS A 1 73 ? 1.294 10.358 5.262 1.00 70.31 73 LYS A N 1
ATOM 579 C CA . LYS A 1 73 ? 1.204 11.425 6.274 1.00 70.31 73 LYS A CA 1
ATOM 580 C C . LYS A 1 73 ? -0.156 12.128 6.282 1.00 70.31 73 LYS A C 1
ATOM 582 O O . LYS A 1 73 ? -0.718 12.316 7.354 1.00 70.31 73 LYS A O 1
ATOM 587 N N . ALA A 1 74 ? -0.705 12.476 5.117 1.00 65.19 74 ALA A N 1
ATOM 588 C CA . ALA A 1 74 ? -1.982 13.189 5.013 1.00 65.19 74 ALA A CA 1
ATOM 589 C C . ALA A 1 74 ? -3.181 12.395 5.563 1.00 65.19 74 ALA A C 1
ATOM 591 O O . ALA A 1 74 ? -4.182 12.993 5.943 1.00 65.19 74 ALA A O 1
ATOM 592 N N . ARG A 1 75 ? -3.094 11.059 5.605 1.00 64.75 75 ARG A N 1
ATOM 593 C CA . ARG A 1 75 ? -4.172 10.161 6.062 1.00 64.75 75 ARG A CA 1
ATOM 594 C C . ARG A 1 75 ? -3.883 9.450 7.393 1.00 64.75 75 ARG A C 1
ATOM 596 O O . ARG A 1 75 ? -4.607 8.526 7.757 1.00 64.75 75 ARG A O 1
ATOM 603 N N . ALA A 1 76 ? -2.834 9.861 8.104 1.00 57.91 76 ALA A N 1
ATOM 604 C CA . ALA A 1 76 ? -2.473 9.329 9.419 1.00 57.91 76 ALA A CA 1
ATOM 605 C C . ALA A 1 76 ? -3.199 10.011 10.598 1.00 57.91 76 ALA A C 1
ATOM 607 O O . ALA A 1 76 ? -3.081 9.523 11.719 1.00 57.91 76 ALA A O 1
ATOM 608 N N . ASN A 1 77 ? -3.954 11.091 10.346 1.00 46.47 77 ASN A N 1
ATOM 609 C CA . ASN A 1 77 ? -4.791 11.795 11.329 1.00 46.47 77 ASN A CA 1
ATOM 610 C C . ASN A 1 77 ? -6.267 11.366 11.234 1.00 46.47 77 ASN A C 1
ATOM 612 O O . ASN A 1 77 ? -6.840 11.383 10.125 1.00 46.47 77 ASN A O 1
#

Sequence (77 aa):
MDFQLIKTAIKINSSHLITSEDKQSIRFKNNKTRFAVCDNGEYFNMYQLTEKGVFLPGSKIGDSIQSVNNFVKARAN

Radius of gyration: 11.26 Å; chains: 1; bounding box: 30×23×28 Å

pLDDT: mean 74.37, std 9.68, range [46.47, 87.88]

Foldseek 3Di:
DDVVLLVVLQVVLVQKAFDDDDPFKTWIDGPPWIKMWGHPPQAIWIWTQDPVRDTDTDPRQGRDSVSSNVVSVVPSD